Protein AF-A0AAD6LKP0-F1 (afdb_monomer_lite)

Foldseek 3Di:
DVVLVVVCVVVVHDSLVVVLVVLVVLLCCLQQPLQQVLPPHNVLGQDPDDVSVVVNVVCCCVQFVVVLDVLLVLLVQLVVVLVVLVVVVVVLQVVFFDCQDDDPDCPVSDDPPDPDDRGDLPVSQVVCCVVVVGDDNDPVVSVVVSSCSNSVSSNSNSVVSNCNSNSNHPRDDPD

Radius of gyration: 21.36 Å; chains: 1; bounding box: 42×42×66 Å

Organism: NCBI:txid444605

Sequence (175 aa):
MLHQFKLARSVQLRPYNAIAFSAPIAVFVFVFLIYPLGQSGWFFAPSFGVAAIFRFILFFLGFHNWTLNPFHMMRVAGVLGAALLCAIHGANVENTLFEDGDGANTFRAFNPTQAEETYSMVTANRFWSQIFRVAFSNKRWLHFFMLFVPVTGLWMSALGVVGLALNLRAYDFVS

Structure (mmCIF, N/CA/C/O backbone):
data_AF-A0AAD6LKP0-F1
#
_entry.id   AF-A0AAD6LKP0-F1
#
loop_
_atom_site.group_PDB
_atom_site.id
_atom_site.type_symbol
_atom_site.label_atom_id
_atom_site.label_alt_id
_atom_site.label_comp_id
_atom_site.label_asym_id
_atom_site.label_entity_id
_atom_site.label_seq_id
_atom_site.pdbx_PDB_ins_code
_atom_site.Cartn_x
_atom_site.Cartn_y
_atom_site.Cartn_z
_atom_site.occupancy
_atom_site.B_iso_or_equiv
_atom_site.auth_seq_id
_atom_site.auth_comp_id
_atom_site.auth_asym_id
_atom_site.auth_atom_id
_atom_site.pdbx_PDB_model_num
ATOM 1 N N . MET A 1 1 ? 4.374 -15.049 0.873 1.00 97.50 1 MET A N 1
ATOM 2 C CA . MET A 1 1 ? 3.008 -15.458 0.472 1.00 97.50 1 MET A CA 1
ATOM 3 C C . MET A 1 1 ? 2.598 -16.852 0.953 1.00 97.50 1 MET A C 1
ATOM 5 O O . MET A 1 1 ? 1.707 -16.919 1.787 1.00 97.50 1 MET A O 1
ATOM 9 N N . LEU A 1 2 ? 3.219 -17.964 0.518 1.00 98.44 2 LEU A N 1
ATOM 10 C CA . LEU A 1 2 ? 2.788 -19.322 0.936 1.00 98.44 2 LEU A CA 1
ATOM 11 C C . LEU A 1 2 ? 2.772 -19.522 2.459 1.00 98.44 2 LEU A C 1
ATOM 13 O O . LEU A 1 2 ? 1.807 -20.045 3.009 1.00 98.44 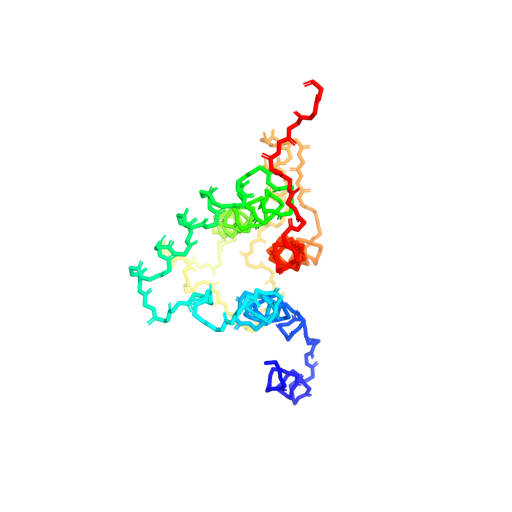2 LEU A O 1
ATOM 17 N N . HIS A 1 3 ? 3.805 -19.038 3.151 1.00 98.50 3 HIS A N 1
ATOM 18 C CA . HIS A 1 3 ? 3.854 -19.081 4.611 1.00 98.50 3 HIS A CA 1
ATOM 19 C C . HIS A 1 3 ? 2.692 -18.308 5.265 1.00 98.50 3 HIS A C 1
ATOM 21 O O . HIS A 1 3 ? 2.084 -18.808 6.203 1.00 98.50 3 HIS A O 1
ATOM 27 N N . GLN A 1 4 ? 2.308 -17.145 4.721 1.00 98.56 4 GLN A N 1
ATOM 28 C CA . GLN A 1 4 ? 1.162 -16.366 5.214 1.00 98.56 4 GLN A CA 1
ATOM 29 C C . GLN A 1 4 ? -0.160 -17.123 5.027 1.00 98.56 4 GLN A C 1
ATOM 31 O O . GLN A 1 4 ? -0.990 -17.110 5.929 1.00 98.56 4 GLN A O 1
ATOM 36 N N . PHE A 1 5 ? -0.351 -17.822 3.900 1.00 98.69 5 PHE A N 1
ATOM 37 C CA . PHE A 1 5 ? -1.514 -18.698 3.710 1.00 98.69 5 PHE A CA 1
ATOM 38 C C . PHE A 1 5 ? -1.522 -19.869 4.695 1.00 98.69 5 PHE A C 1
ATOM 40 O O . PHE A 1 5 ? -2.568 -20.178 5.261 1.00 98.69 5 PHE A O 1
ATOM 47 N N . LYS A 1 6 ? -0.365 -20.511 4.910 1.00 98.62 6 LYS A N 1
ATOM 48 C CA . LYS A 1 6 ? -0.224 -21.617 5.865 1.00 98.62 6 LYS A CA 1
ATOM 49 C C . LYS A 1 6 ? -0.591 -21.168 7.279 1.00 98.62 6 LYS A C 1
ATOM 51 O O . LYS A 1 6 ? -1.395 -21.837 7.917 1.00 98.62 6 LYS A O 1
ATOM 56 N N . LEU A 1 7 ? -0.046 -20.035 7.728 1.00 98.56 7 LEU A N 1
ATOM 57 C CA . LEU A 1 7 ? -0.345 -19.467 9.041 1.00 98.56 7 LEU A CA 1
ATOM 58 C C . LEU A 1 7 ? -1.816 -19.068 9.161 1.00 98.56 7 LEU A C 1
ATOM 60 O O . LEU A 1 7 ? -2.476 -19.487 10.102 1.00 98.56 7 LEU A O 1
ATOM 64 N N . ALA A 1 8 ? -2.363 -18.330 8.188 1.00 98.56 8 ALA A N 1
ATOM 65 C CA . ALA A 1 8 ? -3.775 -17.945 8.204 1.00 98.56 8 ALA A CA 1
ATOM 66 C C . ALA A 1 8 ? -4.692 -19.173 8.308 1.00 98.56 8 ALA A C 1
ATOM 68 O O . ALA A 1 8 ? -5.631 -19.173 9.095 1.00 98.56 8 ALA A O 1
ATOM 69 N N . ARG A 1 9 ? -4.369 -20.257 7.589 1.00 98.25 9 ARG A N 1
ATOM 70 C CA . ARG A 1 9 ? -5.092 -21.529 7.693 1.00 98.25 9 ARG A CA 1
ATOM 71 C C . ARG A 1 9 ? -4.930 -22.184 9.067 1.00 98.25 9 ARG A C 1
ATOM 73 O O . ARG A 1 9 ? -5.928 -22.651 9.603 1.00 98.25 9 ARG A O 1
ATOM 80 N N . SER A 1 10 ? -3.720 -22.229 9.634 1.00 98.56 10 SER A N 1
ATOM 81 C CA . SER A 1 10 ? -3.483 -22.885 10.931 1.00 98.56 10 SER A CA 1
ATOM 82 C C . SER A 1 10 ? -4.191 -22.190 12.091 1.00 98.56 10 SER A C 1
ATOM 84 O O . SER A 1 10 ? -4.543 -22.858 13.053 1.00 98.56 10 SER A O 1
ATOM 86 N N . VAL A 1 11 ? -4.419 -20.876 11.993 1.00 98.44 11 VAL A N 1
ATOM 87 C CA . VAL A 1 11 ? -5.157 -20.094 13.001 1.00 98.44 11 VAL A CA 1
ATOM 88 C C . VAL A 1 11 ? -6.572 -19.698 12.549 1.00 98.44 11 VAL A C 1
ATOM 90 O O . VAL A 1 11 ? -7.188 -18.830 13.154 1.00 98.44 11 VAL A O 1
ATOM 93 N N . GLN A 1 12 ? -7.088 -20.313 11.476 1.00 98.38 12 GLN A N 1
ATOM 94 C CA . GLN A 1 12 ? -8.451 -20.115 10.950 1.00 98.38 12 GLN A CA 1
ATOM 95 C C . GLN A 1 12 ? -8.827 -18.654 10.612 1.00 98.38 12 GLN A C 1
ATOM 97 O O . GLN A 1 12 ? -9.996 -18.269 10.638 1.00 98.38 12 GLN A O 1
ATOM 102 N N . LEU A 1 13 ? -7.849 -17.833 10.225 1.00 98.50 13 LEU A N 1
ATOM 103 C CA . LEU A 1 13 ? -8.064 -16.463 9.760 1.00 98.50 13 LEU A CA 1
ATOM 104 C C . LEU A 1 13 ? -8.247 -16.398 8.237 1.00 98.50 13 LEU A C 1
ATOM 106 O O . LEU A 1 13 ? -7.676 -17.171 7.465 1.00 98.50 13 LEU A O 1
ATOM 110 N N . ARG A 1 14 ? -9.009 -15.399 7.776 1.00 98.56 14 ARG A N 1
ATOM 111 C CA . ARG A 1 14 ? -9.141 -15.087 6.342 1.00 98.56 14 ARG A CA 1
ATOM 112 C C . ARG A 1 14 ? -7.790 -14.576 5.803 1.00 98.56 14 ARG A C 1
ATOM 114 O O . ARG A 1 14 ? -7.184 -13.707 6.429 1.00 98.56 14 ARG A O 1
ATOM 121 N N . PRO A 1 15 ? -7.314 -15.024 4.628 1.00 98.44 15 PRO A N 1
ATOM 122 C CA . PRO A 1 15 ? -5.923 -14.822 4.207 1.00 98.44 15 PRO A CA 1
ATOM 123 C C . PRO A 1 15 ? -5.637 -13.457 3.542 1.00 98.44 15 PRO A C 1
ATOM 125 O O . PRO A 1 15 ? -4.819 -13.370 2.626 1.00 98.44 15 PRO A O 1
ATOM 128 N N . TYR A 1 16 ? -6.269 -12.366 3.990 1.00 98.62 16 TYR A N 1
ATOM 129 C CA . TYR A 1 16 ? -6.119 -11.040 3.364 1.00 98.62 16 TYR A CA 1
ATOM 130 C C . TYR A 1 16 ? -4.689 -10.498 3.395 1.00 98.62 16 TYR A C 1
ATOM 132 O O . TYR A 1 16 ? -4.285 -9.828 2.451 1.00 98.62 16 TYR A O 1
ATOM 140 N N . ASN A 1 17 ? -3.892 -10.844 4.412 1.00 98.50 17 ASN A N 1
ATOM 141 C CA . ASN A 1 17 ? -2.473 -10.476 4.455 1.00 98.50 17 ASN A CA 1
ATOM 142 C C . ASN A 1 17 ? -1.684 -11.095 3.285 1.00 98.50 17 ASN A C 1
ATOM 144 O O . ASN A 1 17 ? -0.876 -10.429 2.645 1.00 98.50 17 ASN A O 1
ATOM 148 N N . ALA A 1 18 ? -1.953 -12.366 2.962 1.00 98.44 18 ALA A N 1
ATOM 149 C CA . ALA A 1 18 ? -1.319 -13.027 1.824 1.00 98.44 18 ALA A CA 1
ATOM 150 C C . ALA A 1 18 ? -1.761 -12.395 0.494 1.00 98.44 18 ALA A C 1
ATOM 152 O O . ALA A 1 18 ? -0.930 -12.196 -0.387 1.00 98.44 18 ALA A O 1
ATOM 153 N N . ILE A 1 19 ? -3.046 -12.036 0.370 1.00 98.56 19 ILE A N 1
ATOM 154 C CA . ILE A 1 19 ? -3.591 -11.352 -0.814 1.00 98.56 19 ILE A CA 1
ATOM 155 C C . ILE A 1 19 ? -2.953 -9.969 -0.986 1.00 98.56 19 ILE A C 1
ATOM 157 O O . ILE A 1 19 ? -2.494 -9.650 -2.079 1.00 98.56 19 ILE A O 1
ATOM 161 N N . ALA A 1 20 ? -2.853 -9.168 0.077 1.00 98.69 20 ALA A N 1
ATOM 162 C CA . ALA A 1 20 ? -2.195 -7.863 0.035 1.00 98.69 20 ALA A CA 1
ATOM 163 C C . ALA A 1 20 ? -0.721 -7.975 -0.386 1.00 98.69 20 ALA A C 1
ATOM 165 O O . ALA A 1 20 ? -0.225 -7.163 -1.166 1.00 98.69 20 ALA A O 1
ATOM 166 N N . PHE A 1 21 ? -0.039 -9.038 0.051 1.00 98.75 21 PHE A N 1
ATOM 167 C CA . PHE A 1 21 ? 1.351 -9.308 -0.313 1.00 98.75 21 PHE A CA 1
ATOM 168 C C . PHE A 1 21 ? 1.560 -9.637 -1.806 1.00 98.75 21 PHE A C 1
ATOM 170 O O . PHE A 1 21 ? 2.698 -9.662 -2.276 1.00 98.75 21 PHE A O 1
ATOM 177 N N . SER A 1 22 ? 0.488 -9.829 -2.583 1.00 98.69 22 SER A N 1
ATOM 178 C CA . SER A 1 22 ? 0.584 -9.947 -4.044 1.00 98.69 22 SER A CA 1
ATOM 179 C C . SER A 1 22 ? 1.146 -8.685 -4.707 1.00 98.69 22 SER A C 1
ATOM 181 O O . SER A 1 22 ? 1.888 -8.801 -5.675 1.00 98.69 22 SER A O 1
ATOM 183 N N . ALA A 1 23 ? 0.864 -7.494 -4.169 1.00 98.62 23 ALA A N 1
ATOM 184 C CA . ALA A 1 23 ? 1.338 -6.229 -4.727 1.00 98.62 23 ALA A CA 1
ATOM 185 C C . ALA A 1 23 ? 2.875 -6.081 -4.666 1.00 98.62 23 ALA A C 1
ATOM 187 O O . ALA A 1 23 ? 3.483 -5.822 -5.706 1.00 98.62 23 ALA A O 1
ATOM 188 N N . PRO A 1 24 ? 3.544 -6.299 -3.513 1.00 98.62 24 PRO A N 1
ATOM 189 C CA . PRO A 1 24 ? 5.005 -6.376 -3.455 1.00 98.62 24 PRO A CA 1
ATOM 190 C C . PRO A 1 24 ? 5.607 -7.422 -4.400 1.00 98.62 24 PRO A C 1
ATOM 192 O O . PRO A 1 24 ? 6.616 -7.146 -5.046 1.00 98.62 24 PRO A O 1
ATOM 195 N N . ILE A 1 25 ? 4.982 -8.603 -4.515 1.00 98.69 25 ILE A N 1
ATOM 196 C CA . ILE A 1 25 ? 5.437 -9.649 -5.444 1.00 98.69 25 ILE A CA 1
ATOM 197 C C . ILE A 1 25 ? 5.336 -9.162 -6.887 1.00 98.69 25 ILE A C 1
ATOM 199 O O . ILE A 1 25 ? 6.302 -9.308 -7.629 1.00 98.69 25 ILE A O 1
ATOM 203 N N . ALA A 1 26 ? 4.207 -8.564 -7.277 1.00 98.56 26 ALA A N 1
ATOM 204 C CA . ALA A 1 26 ? 4.021 -8.014 -8.611 1.00 98.56 26 ALA A CA 1
ATOM 205 C C . ALA A 1 26 ? 5.118 -6.988 -8.913 1.00 98.56 26 ALA A C 1
ATOM 207 O O . ALA A 1 26 ? 5.857 -7.154 -9.876 1.00 98.56 26 ALA A O 1
ATOM 208 N N . VAL A 1 27 ? 5.313 -5.985 -8.053 1.00 98.62 27 VAL A N 1
ATOM 209 C CA . VAL A 1 27 ? 6.367 -4.977 -8.251 1.00 98.62 27 VAL A CA 1
ATOM 210 C C . VAL A 1 27 ? 7.742 -5.625 -8.412 1.00 98.62 27 VAL A C 1
ATOM 212 O O . VAL A 1 27 ? 8.458 -5.284 -9.349 1.00 98.62 27 VAL A O 1
ATOM 215 N N . PHE A 1 28 ? 8.101 -6.583 -7.553 1.00 98.75 28 PHE A N 1
ATOM 216 C CA . PHE A 1 28 ? 9.384 -7.276 -7.654 1.00 98.75 28 PHE A CA 1
ATOM 217 C C . PHE A 1 28 ? 9.528 -8.024 -8.985 1.00 98.75 28 PHE A C 1
ATOM 219 O O . PHE A 1 28 ? 10.495 -7.810 -9.710 1.00 98.75 28 PHE A O 1
ATOM 226 N N . VAL A 1 29 ? 8.552 -8.862 -9.337 1.00 98.75 29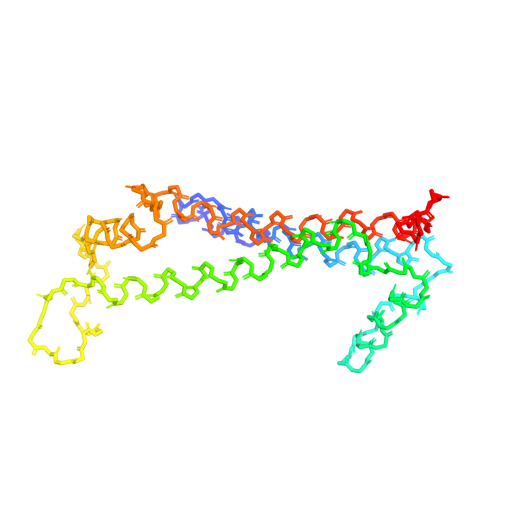 VAL A N 1
ATOM 227 C CA . VAL A 1 29 ? 8.574 -9.660 -10.569 1.00 98.75 29 VAL A CA 1
ATOM 228 C C . VAL A 1 29 ? 8.614 -8.758 -11.800 1.00 98.75 29 VAL A C 1
ATOM 230 O O . VAL A 1 29 ? 9.433 -8.969 -12.691 1.00 98.75 29 VAL A O 1
ATOM 233 N N . PHE A 1 30 ? 7.780 -7.724 -11.861 1.00 98.31 30 PHE A N 1
ATOM 234 C CA . PHE A 1 30 ? 7.698 -6.883 -13.049 1.00 98.31 30 PHE A CA 1
ATOM 235 C C . PHE A 1 30 ? 8.929 -5.991 -13.231 1.00 98.31 30 PHE A C 1
ATOM 237 O O . PHE A 1 30 ? 9.403 -5.845 -14.352 1.00 98.31 30 PHE A O 1
ATOM 244 N N . VAL A 1 31 ? 9.494 -5.451 -12.150 1.00 98.62 31 VAL A N 1
ATOM 245 C CA . VAL A 1 31 ? 10.663 -4.561 -12.224 1.00 98.62 31 VAL A CA 1
ATOM 246 C C . VAL A 1 31 ? 11.976 -5.333 -12.374 1.00 98.62 31 VAL A C 1
ATOM 248 O O . VAL A 1 31 ? 12.831 -4.931 -13.159 1.00 98.62 31 VAL A O 1
ATOM 251 N N . PHE A 1 32 ? 12.156 -6.431 -11.636 1.00 98.56 32 PHE A N 1
ATOM 252 C CA . PHE A 1 32 ? 13.430 -7.155 -11.604 1.00 98.56 32 PHE A CA 1
ATOM 253 C C . PHE A 1 32 ? 13.488 -8.345 -12.558 1.00 98.56 32 PHE A C 1
ATOM 255 O O . PHE A 1 32 ? 14.590 -8.818 -12.807 1.00 98.56 32 PHE A O 1
ATOM 262 N N . LEU A 1 33 ? 12.357 -8.825 -13.095 1.00 98.50 33 LEU A N 1
ATOM 263 C CA . LEU A 1 33 ? 12.323 -9.944 -14.046 1.00 98.50 33 LEU A CA 1
ATOM 264 C C . LEU A 1 33 ? 11.717 -9.540 -15.391 1.00 98.50 33 LEU A C 1
ATOM 266 O O . LEU A 1 33 ? 12.402 -9.606 -16.404 1.00 98.50 33 LEU A O 1
ATOM 270 N N . ILE A 1 34 ? 10.460 -9.093 -15.427 1.00 98.62 34 ILE A N 1
ATOM 271 C CA . ILE A 1 34 ? 9.770 -8.847 -16.706 1.00 98.62 34 ILE A CA 1
ATOM 272 C C . ILE A 1 34 ? 10.394 -7.684 -17.477 1.00 98.62 34 ILE A C 1
ATOM 274 O O . ILE A 1 34 ? 10.642 -7.817 -18.672 1.00 98.62 34 ILE A O 1
ATOM 278 N N . TYR A 1 35 ? 10.692 -6.570 -16.806 1.00 98.69 35 TYR A N 1
ATOM 279 C CA . TYR A 1 35 ? 11.337 -5.422 -17.436 1.00 98.69 35 TYR A CA 1
ATOM 280 C C . TYR A 1 35 ? 12.649 -5.789 -18.152 1.00 98.69 35 TYR A C 1
ATOM 282 O O . TYR A 1 35 ? 12.709 -5.604 -19.365 1.00 98.69 35 TYR A O 1
ATOM 290 N N . PRO A 1 36 ? 13.676 -6.360 -17.490 1.00 98.44 36 PRO A N 1
ATOM 291 C CA . PRO A 1 36 ? 14.916 -6.715 -18.178 1.00 98.44 36 PRO A CA 1
ATOM 292 C C . PRO A 1 36 ? 14.761 -7.837 -19.214 1.00 98.44 36 PRO A C 1
ATOM 294 O O . PRO A 1 36 ? 15.549 -7.864 -20.153 1.00 98.44 36 PRO A O 1
ATOM 297 N N . LEU A 1 37 ? 13.768 -8.730 -19.077 1.00 98.50 37 LEU A N 1
ATOM 298 C CA . LEU A 1 37 ? 13.457 -9.748 -20.092 1.00 98.50 37 LEU A CA 1
ATOM 299 C C . LEU A 1 37 ? 12.897 -9.147 -21.390 1.00 98.50 37 LEU A C 1
ATOM 301 O O . LEU A 1 37 ? 13.124 -9.712 -22.455 1.00 98.50 37 LEU A O 1
ATOM 305 N N . GLY A 1 38 ? 12.156 -8.038 -21.311 1.00 98.12 38 GLY A N 1
ATOM 306 C CA . GLY A 1 38 ? 11.691 -7.306 -22.497 1.00 98.12 38 GLY A CA 1
ATOM 307 C C . GLY A 1 38 ? 12.759 -6.394 -23.112 1.00 98.12 38 GLY A C 1
ATOM 308 O O . GLY A 1 38 ? 12.689 -6.063 -24.294 1.00 98.12 38 GLY A O 1
ATOM 309 N N . GLN A 1 39 ? 13.764 -6.010 -22.322 1.00 98.19 39 GLN A N 1
ATOM 310 C CA . GLN A 1 39 ? 14.928 -5.251 -22.779 1.00 98.19 39 GLN A CA 1
ATOM 311 C C . GLN A 1 39 ? 16.024 -6.185 -23.326 1.00 98.19 39 GLN A C 1
ATOM 313 O O . GLN A 1 39 ? 15.881 -7.403 -23.364 1.00 98.19 39 GLN A O 1
ATOM 318 N N . SER A 1 40 ? 17.165 -5.630 -23.743 1.00 95.94 40 SER A N 1
ATOM 319 C CA . SER A 1 40 ? 18.273 -6.412 -24.319 1.00 95.94 40 SER A CA 1
ATOM 320 C C . SER A 1 40 ? 19.094 -7.224 -23.303 1.00 95.94 40 SER A C 1
ATOM 322 O O . SER A 1 40 ? 20.059 -7.884 -23.686 1.00 95.94 40 SER A O 1
ATOM 324 N N . GLY A 1 41 ? 18.726 -7.210 -22.016 1.00 96.44 41 GLY A N 1
ATOM 325 C CA . GLY A 1 41 ? 19.294 -8.101 -21.006 1.00 96.44 41 GLY A CA 1
ATOM 326 C C . GLY A 1 41 ? 19.273 -7.551 -19.579 1.00 96.44 41 GLY A C 1
ATOM 327 O O . GLY A 1 41 ? 18.904 -6.405 -19.312 1.00 96.44 41 GLY A O 1
ATOM 328 N N . TRP A 1 42 ? 19.758 -8.375 -18.646 1.00 98.31 42 TRP A N 1
ATOM 329 C CA . TRP A 1 42 ? 19.803 -8.091 -17.203 1.00 98.31 42 TRP A CA 1
ATOM 330 C C . TRP A 1 42 ? 20.602 -6.845 -16.814 1.00 98.31 42 TRP A C 1
ATOM 332 O O . TRP A 1 42 ? 20.383 -6.302 -15.737 1.00 98.31 42 TRP A O 1
ATOM 342 N N . PHE A 1 43 ? 21.491 -6.358 -17.685 1.00 97.81 43 PHE A N 1
ATOM 343 C CA . PHE A 1 43 ? 22.230 -5.109 -17.472 1.00 97.81 43 PHE A CA 1
ATOM 344 C C . PHE A 1 43 ? 21.304 -3.902 -17.231 1.00 97.81 43 PHE A C 1
ATOM 346 O O . PHE A 1 43 ? 21.657 -2.990 -16.481 1.00 97.81 43 PHE A O 1
ATOM 353 N N . PHE A 1 44 ? 20.111 -3.911 -17.835 1.00 97.62 44 PHE A N 1
ATOM 354 C CA . PHE A 1 44 ? 19.115 -2.851 -17.674 1.00 97.62 44 PHE A CA 1
ATOM 355 C C . PHE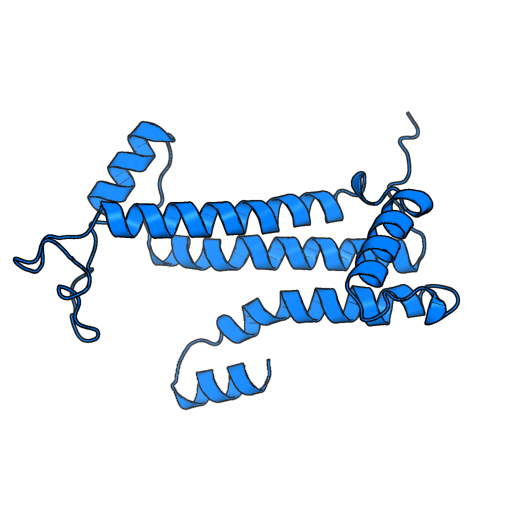 A 1 44 ? 18.233 -3.029 -16.434 1.00 97.62 44 PHE A C 1
ATOM 357 O O . PHE A 1 44 ? 17.507 -2.101 -16.083 1.00 97.62 44 PHE A O 1
ATOM 364 N N . ALA A 1 45 ? 18.294 -4.173 -15.744 1.00 98.25 45 ALA A N 1
ATOM 365 C CA . ALA A 1 45 ? 17.589 -4.359 -14.481 1.00 98.25 45 ALA A CA 1
ATOM 366 C C . ALA A 1 45 ? 18.117 -3.378 -13.413 1.00 98.25 45 ALA A C 1
ATOM 368 O O . ALA A 1 45 ? 19.300 -3.013 -13.430 1.00 98.25 45 ALA A O 1
ATOM 369 N N . PRO A 1 46 ? 17.288 -2.974 -12.435 1.00 98.50 46 PRO A N 1
ATOM 370 C CA . PRO A 1 46 ? 17.801 -2.245 -11.287 1.00 98.50 46 PRO A CA 1
ATOM 371 C C . PRO A 1 46 ? 18.809 -3.115 -10.529 1.00 98.50 46 PRO A C 1
ATOM 373 O O . PRO A 1 46 ? 18.517 -4.255 -10.168 1.00 98.50 46 PRO A O 1
ATOM 376 N N . SER A 1 47 ? 19.999 -2.579 -10.261 1.00 98.31 47 SER A N 1
ATOM 377 C CA . SER A 1 47 ? 20.983 -3.268 -9.421 1.00 98.31 47 SER A CA 1
ATOM 378 C C . SER A 1 47 ? 20.632 -3.099 -7.940 1.00 98.31 47 SER A C 1
ATOM 380 O O . SER A 1 47 ? 20.063 -2.084 -7.532 1.00 98.31 47 SER A O 1
ATOM 382 N N . PHE A 1 48 ? 21.001 -4.077 -7.114 1.00 98.31 48 PHE A N 1
ATOM 383 C CA . PHE A 1 48 ? 20.743 -4.044 -5.675 1.00 98.31 48 PHE A CA 1
ATOM 384 C C . PHE A 1 48 ? 21.705 -3.087 -4.956 1.00 98.31 48 PHE A C 1
ATOM 386 O O . PHE A 1 48 ? 22.790 -3.471 -4.532 1.00 98.31 48 PHE A O 1
ATOM 393 N N . GLY A 1 49 ? 21.306 -1.823 -4.822 1.00 98.00 49 GLY A N 1
ATOM 394 C CA . GLY A 1 49 ? 22.042 -0.814 -4.062 1.00 98.00 49 GLY A CA 1
ATOM 395 C C . GLY A 1 49 ? 21.344 0.542 -4.095 1.00 98.00 49 GLY A C 1
ATOM 396 O O . GLY A 1 49 ? 20.696 0.880 -5.080 1.00 98.00 49 GLY A O 1
ATOM 397 N N . VAL A 1 50 ? 21.487 1.341 -3.035 1.00 98.19 50 VAL A N 1
ATOM 398 C CA . VAL A 1 50 ? 20.764 2.621 -2.882 1.00 98.19 50 VAL A CA 1
ATOM 399 C C . VAL A 1 50 ? 21.006 3.555 -4.075 1.00 98.19 50 VAL A C 1
ATOM 401 O O . VAL A 1 50 ? 20.063 3.938 -4.767 1.00 98.19 50 VAL A O 1
ATOM 404 N N . ALA A 1 51 ? 22.273 3.852 -4.384 1.00 98.50 51 ALA A N 1
ATOM 405 C CA . ALA A 1 51 ? 22.633 4.697 -5.525 1.00 98.50 51 ALA A CA 1
ATOM 406 C C . ALA A 1 51 ? 22.238 4.075 -6.876 1.00 98.50 51 ALA A C 1
ATOM 408 O O . ALA A 1 51 ? 21.869 4.789 -7.808 1.00 98.50 51 ALA A O 1
ATOM 409 N N . ALA A 1 52 ? 22.266 2.744 -6.985 1.00 98.25 52 ALA A N 1
ATOM 410 C CA . ALA A 1 52 ? 21.876 2.047 -8.205 1.00 98.25 52 ALA A CA 1
ATOM 411 C C . ALA A 1 52 ? 20.367 2.151 -8.483 1.00 98.25 52 ALA A C 1
ATOM 413 O O . ALA A 1 52 ? 19.977 2.308 -9.639 1.00 98.25 52 ALA A O 1
ATOM 414 N N . ILE A 1 53 ? 19.526 2.141 -7.443 1.00 98.62 53 ILE A N 1
ATOM 415 C CA . ILE A 1 53 ? 18.088 2.404 -7.578 1.00 98.62 53 ILE A CA 1
ATOM 416 C C . ILE A 1 53 ? 17.834 3.859 -7.980 1.00 98.62 53 ILE A C 1
ATOM 418 O O . ILE A 1 53 ? 17.022 4.097 -8.870 1.00 98.62 53 ILE A O 1
ATOM 422 N N . PHE A 1 54 ? 18.557 4.835 -7.417 1.00 98.56 54 PHE A N 1
ATOM 423 C CA . PHE A 1 54 ? 18.447 6.226 -7.881 1.00 98.56 54 PHE A CA 1
ATOM 424 C C . PHE A 1 54 ? 18.837 6.370 -9.354 1.00 98.56 54 PHE A C 1
ATOM 426 O O . PHE A 1 54 ? 18.104 6.990 -10.122 1.00 98.56 54 PHE A O 1
ATOM 433 N N . ARG A 1 55 ? 19.929 5.721 -9.778 1.00 98.62 55 ARG A N 1
ATOM 434 C CA . ARG A 1 55 ? 20.319 5.655 -11.193 1.00 98.62 55 ARG A CA 1
ATOM 435 C C . ARG A 1 55 ? 19.196 5.081 -12.060 1.00 98.62 55 ARG A C 1
ATOM 437 O O . ARG A 1 55 ? 18.908 5.631 -13.116 1.00 98.62 55 ARG A O 1
ATOM 444 N N . PHE A 1 56 ? 18.549 4.006 -11.614 1.00 98.62 56 PHE A N 1
ATOM 445 C CA . PHE A 1 56 ? 17.433 3.385 -12.329 1.00 98.62 56 PHE A CA 1
ATOM 446 C C . PHE A 1 56 ? 16.210 4.307 -12.439 1.00 98.62 56 PHE A C 1
ATOM 448 O O . PHE A 1 56 ? 15.608 4.396 -13.505 1.00 98.62 56 PHE A O 1
ATOM 455 N N . ILE A 1 57 ? 15.871 5.048 -11.379 1.00 98.62 57 ILE A N 1
ATOM 456 C CA . ILE A 1 57 ? 14.776 6.034 -11.398 1.00 98.62 57 ILE A CA 1
ATOM 457 C C . ILE A 1 57 ? 15.057 7.136 -12.427 1.00 98.62 57 ILE A C 1
ATOM 459 O O . ILE A 1 57 ? 14.183 7.465 -13.228 1.00 98.62 57 ILE A O 1
ATOM 463 N N . LEU A 1 58 ? 16.280 7.677 -12.442 1.00 98.62 58 LEU A N 1
ATOM 464 C CA . LEU A 1 58 ? 16.685 8.701 -13.410 1.00 98.62 58 LEU A CA 1
ATOM 465 C C . LEU A 1 58 ? 16.714 8.157 -14.842 1.00 98.62 58 LEU A C 1
ATOM 467 O O . LEU A 1 58 ? 16.297 8.851 -15.766 1.00 98.62 58 LEU A O 1
ATOM 471 N N . PHE A 1 59 ? 17.138 6.905 -15.027 1.00 98.62 59 PHE A N 1
ATOM 472 C CA . PHE A 1 59 ? 17.049 6.217 -16.314 1.00 98.62 59 PHE A CA 1
ATOM 473 C C . PHE A 1 59 ? 15.589 6.106 -16.782 1.00 98.62 59 PHE A C 1
ATOM 475 O O . PHE A 1 59 ? 15.278 6.474 -17.910 1.00 98.62 59 PHE A O 1
ATOM 482 N N . PHE A 1 60 ? 14.670 5.669 -15.916 1.00 98.44 60 PHE A N 1
ATOM 483 C CA . PHE A 1 60 ? 13.243 5.560 -16.249 1.00 98.44 60 PHE A CA 1
ATOM 484 C C . PHE A 1 60 ? 12.629 6.911 -16.612 1.00 98.44 60 PHE A C 1
ATOM 486 O O . PHE A 1 60 ? 11.813 6.999 -17.529 1.00 98.44 60 PHE A O 1
ATOM 493 N N . LEU A 1 61 ? 13.033 7.975 -15.924 1.00 98.38 61 LEU A N 1
ATOM 494 C CA . LEU A 1 61 ? 12.622 9.322 -16.288 1.00 98.38 61 LEU A CA 1
ATOM 495 C C . LEU A 1 61 ? 13.160 9.705 -17.674 1.00 98.38 61 LEU A C 1
ATOM 497 O O . LEU A 1 61 ? 12.372 10.018 -18.559 1.00 98.38 61 LEU A O 1
ATOM 501 N N . GLY A 1 62 ? 14.476 9.628 -17.883 1.00 98.19 62 GLY A N 1
ATOM 502 C CA . GLY A 1 62 ? 15.118 10.105 -19.111 1.00 98.19 62 GLY A CA 1
ATOM 503 C C . GLY A 1 62 ? 14.781 9.295 -20.366 1.00 98.19 62 GLY A C 1
ATOM 504 O O . GLY A 1 62 ? 14.665 9.867 -21.442 1.00 98.19 62 GLY A O 1
ATOM 505 N N . PHE A 1 63 ? 14.598 7.978 -20.244 1.00 98.31 63 PHE A N 1
ATOM 506 C CA . PHE A 1 63 ? 14.385 7.091 -21.395 1.00 98.31 63 PHE A CA 1
ATOM 507 C C . PHE A 1 63 ? 12.925 6.679 -21.599 1.00 98.31 63 PHE A C 1
ATOM 509 O O . PHE A 1 63 ? 12.555 6.281 -22.704 1.00 98.31 63 PHE A O 1
ATOM 516 N N . HIS A 1 64 ? 12.078 6.772 -20.570 1.00 98.56 64 HIS A N 1
ATOM 517 C CA . HIS A 1 64 ? 10.671 6.374 -20.670 1.00 98.56 64 HIS A CA 1
ATOM 518 C C . HIS A 1 64 ? 9.675 7.494 -20.374 1.00 98.56 64 HIS A C 1
ATOM 520 O O . HIS A 1 64 ? 8.479 7.256 -20.534 1.00 98.56 64 HIS A O 1
ATOM 526 N N . ASN A 1 65 ? 10.136 8.678 -19.951 1.00 98.12 65 ASN A N 1
ATOM 527 C CA . ASN A 1 65 ? 9.286 9.750 -19.428 1.00 98.12 65 ASN A CA 1
ATOM 528 C C . ASN A 1 65 ? 8.287 9.217 -18.385 1.00 98.12 65 ASN A C 1
ATOM 530 O O . ASN A 1 65 ? 7.092 9.501 -18.409 1.00 98.12 65 ASN A O 1
ATOM 534 N N . TRP A 1 66 ? 8.771 8.350 -17.489 1.00 98.44 66 TRP A N 1
ATOM 535 C CA . TRP A 1 66 ? 7.911 7.503 -16.657 1.00 98.44 66 TRP A CA 1
ATOM 536 C C . TRP A 1 66 ? 6.946 8.284 -15.751 1.00 98.44 66 TRP A C 1
ATOM 538 O O . TRP A 1 66 ? 5.871 7.789 -15.416 1.00 98.44 66 TRP A O 1
ATOM 548 N N . THR A 1 67 ? 7.276 9.527 -15.400 1.00 98.44 67 THR A N 1
ATOM 549 C CA . THR A 1 67 ? 6.381 10.425 -14.659 1.00 98.44 67 THR A CA 1
ATOM 550 C C . THR A 1 67 ? 5.108 10.781 -15.420 1.00 98.44 67 THR A C 1
ATOM 552 O O . THR A 1 67 ? 4.099 11.038 -14.771 1.00 98.44 67 THR A O 1
ATOM 555 N N . LEU A 1 68 ? 5.131 10.757 -16.757 1.00 98.50 68 LEU A N 1
ATOM 556 C CA . LEU A 1 68 ? 3.966 11.015 -17.606 1.00 98.50 68 LEU A CA 1
ATOM 557 C C . LEU A 1 68 ? 3.041 9.793 -17.731 1.00 98.50 68 LEU A C 1
ATOM 559 O O . LEU A 1 68 ? 1.894 9.911 -18.155 1.00 98.50 68 LEU A O 1
ATOM 563 N N . ASN A 1 69 ? 3.500 8.609 -17.324 1.00 98.56 69 ASN A N 1
ATOM 564 C CA . ASN A 1 69 ? 2.706 7.401 -17.457 1.00 98.56 69 ASN A CA 1
ATOM 565 C C . ASN A 1 69 ? 1.559 7.351 -16.421 1.00 98.56 69 ASN A C 1
ATOM 567 O O . ASN A 1 69 ? 1.820 7.398 -15.214 1.00 98.56 69 ASN A O 1
ATOM 571 N N . PRO A 1 70 ? 0.292 7.165 -16.841 1.00 98.50 70 PRO A N 1
ATOM 572 C CA . PRO A 1 70 ? -0.848 7.151 -15.922 1.00 98.50 70 PRO A CA 1
ATOM 573 C C . PRO A 1 70 ? -0.804 5.984 -14.926 1.00 98.50 70 PRO A C 1
ATOM 575 O O . PRO A 1 70 ? -1.261 6.120 -13.792 1.00 98.50 70 PRO A O 1
ATOM 578 N N . PHE A 1 71 ? -0.199 4.850 -15.290 1.00 98.69 71 PHE A N 1
ATOM 579 C CA . PHE A 1 71 ? 0.013 3.738 -14.363 1.00 98.69 71 PHE A CA 1
ATOM 580 C C . PHE A 1 71 ? 0.981 4.108 -13.236 1.00 98.69 71 PHE A C 1
ATOM 582 O O . PHE A 1 71 ? 0.764 3.728 -12.081 1.00 98.69 71 PHE A O 1
ATOM 589 N N . HIS A 1 72 ? 2.011 4.903 -13.543 1.00 98.62 72 HIS A N 1
ATOM 590 C CA . HIS A 1 72 ? 2.883 5.466 -12.520 1.00 98.62 72 HIS A CA 1
ATOM 591 C C . HIS A 1 72 ? 2.131 6.457 -11.628 1.00 98.62 72 HIS A C 1
ATOM 593 O O . HIS A 1 72 ? 2.241 6.382 -10.407 1.00 98.62 72 HIS A O 1
ATOM 599 N N . MET A 1 73 ? 1.324 7.347 -12.209 1.00 98.75 73 MET A N 1
ATOM 600 C CA . MET A 1 73 ? 0.524 8.309 -11.441 1.00 98.75 73 MET A CA 1
ATOM 601 C C . MET A 1 73 ? -0.448 7.607 -10.481 1.00 98.75 73 MET A C 1
ATOM 603 O O . MET A 1 73 ? -0.530 7.979 -9.311 1.00 98.75 73 MET A O 1
ATOM 607 N N . MET A 1 74 ? -1.115 6.533 -10.921 1.00 98.69 74 MET A N 1
ATOM 608 C CA . MET A 1 74 ? -1.980 5.715 -10.060 1.00 98.69 74 MET A CA 1
ATOM 609 C C . MET A 1 74 ? -1.215 5.065 -8.900 1.00 98.69 74 MET A C 1
ATOM 611 O O . MET A 1 74 ? -1.731 4.994 -7.784 1.00 98.69 74 MET A O 1
ATOM 615 N N . ARG A 1 75 ? 0.035 4.638 -9.117 1.00 97.81 75 ARG A N 1
ATOM 616 C CA . ARG A 1 75 ? 0.908 4.179 -8.027 1.00 97.81 75 ARG A CA 1
ATOM 617 C C . ARG A 1 75 ? 1.211 5.292 -7.042 1.00 97.81 75 ARG A C 1
ATOM 619 O O . ARG A 1 75 ? 1.124 5.054 -5.841 1.00 97.81 75 ARG A O 1
ATOM 626 N N . VAL A 1 76 ? 1.580 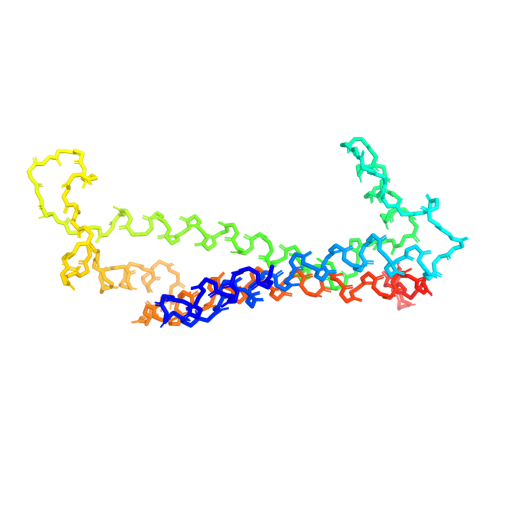6.477 -7.526 1.00 98.50 76 VAL A N 1
ATOM 627 C CA . VAL A 1 76 ? 1.847 7.629 -6.655 1.00 98.50 76 VAL A CA 1
ATOM 628 C C . VAL A 1 76 ? 0.613 7.927 -5.802 1.00 98.50 76 VAL A C 1
ATOM 630 O O . VAL A 1 76 ? 0.734 8.003 -4.582 1.00 98.50 76 VAL A O 1
ATOM 633 N N . ALA A 1 77 ? -0.577 7.972 -6.408 1.00 98.62 77 ALA A N 1
ATOM 634 C CA . ALA A 1 77 ? -1.838 8.139 -5.689 1.00 98.62 77 ALA A CA 1
ATOM 635 C C . ALA A 1 77 ? -2.086 7.023 -4.659 1.00 98.62 77 ALA A C 1
ATOM 637 O O . ALA A 1 77 ? -2.467 7.312 -3.530 1.00 98.62 77 ALA A O 1
ATOM 638 N N . GLY A 1 78 ? -1.826 5.757 -4.998 1.00 98.50 78 GLY A N 1
ATOM 639 C CA . GLY A 1 78 ? -2.004 4.639 -4.068 1.00 98.50 78 GLY A CA 1
ATOM 640 C C . GLY A 1 78 ? -1.009 4.630 -2.903 1.00 98.50 78 GLY A C 1
ATOM 641 O O . GLY A 1 78 ? -1.401 4.359 -1.773 1.00 98.50 78 GLY A O 1
ATOM 642 N N . VAL A 1 79 ? 0.266 4.957 -3.138 1.00 98.56 79 VAL A N 1
ATOM 643 C CA . VAL A 1 79 ? 1.298 4.997 -2.084 1.00 98.56 79 VAL A CA 1
ATOM 644 C C . VAL A 1 79 ? 1.102 6.206 -1.171 1.00 98.56 79 VAL A C 1
ATOM 646 O O . VAL A 1 79 ? 1.081 6.047 0.049 1.00 98.56 79 VAL A O 1
ATOM 649 N N . LEU A 1 80 ? 0.913 7.402 -1.738 1.00 98.69 80 LEU A N 1
ATOM 650 C CA . LEU A 1 80 ? 0.640 8.605 -0.948 1.00 98.69 80 LEU A CA 1
ATOM 651 C C . LEU A 1 80 ? -0.721 8.514 -0.251 1.00 98.69 80 LEU A C 1
ATOM 653 O O . LEU A 1 80 ? -0.836 8.868 0.918 1.00 98.69 80 LEU A O 1
ATOM 657 N N . GLY A 1 81 ? -1.733 7.966 -0.926 1.00 98.62 81 GLY A N 1
ATOM 658 C CA . GLY A 1 81 ? -3.044 7.691 -0.346 1.00 98.62 81 GLY A CA 1
ATOM 659 C C . GLY A 1 81 ? -2.976 6.694 0.808 1.00 98.62 81 GLY A C 1
ATOM 660 O O . GLY A 1 81 ? -3.633 6.897 1.821 1.00 98.62 81 GLY A O 1
ATOM 661 N N . ALA A 1 82 ? -2.142 5.656 0.721 1.00 98.44 82 ALA A N 1
ATOM 662 C CA . ALA A 1 82 ? -1.927 4.728 1.828 1.00 98.44 82 ALA A CA 1
ATOM 663 C C . ALA A 1 82 ? -1.219 5.384 3.019 1.00 98.44 82 ALA A C 1
ATOM 665 O O . ALA A 1 82 ? -1.614 5.147 4.159 1.00 98.44 82 ALA A O 1
ATOM 666 N N . ALA A 1 83 ? -0.214 6.231 2.773 1.00 98.62 83 ALA A N 1
ATOM 667 C CA . ALA A 1 83 ? 0.437 7.005 3.830 1.00 98.62 83 ALA A CA 1
ATOM 668 C C . ALA A 1 83 ? -0.559 7.952 4.523 1.00 98.62 83 ALA A C 1
ATOM 670 O O . ALA A 1 83 ? -0.618 7.987 5.752 1.00 98.62 83 ALA A O 1
ATOM 671 N N . LEU A 1 84 ? -1.401 8.639 3.742 1.00 98.56 84 LEU A N 1
ATOM 672 C CA . LEU A 1 84 ? -2.490 9.474 4.250 1.00 98.56 84 LEU A CA 1
ATOM 673 C C . LEU A 1 84 ? -3.480 8.657 5.088 1.00 98.56 84 LEU A C 1
ATOM 675 O O . LEU A 1 84 ? -3.773 9.041 6.215 1.00 98.56 84 LEU A O 1
ATOM 679 N N . LEU A 1 85 ? -3.969 7.527 4.565 1.00 98.44 85 LEU A N 1
ATOM 680 C CA . LEU A 1 85 ? -4.916 6.647 5.257 1.00 98.44 85 LEU A CA 1
ATOM 681 C C . LEU A 1 85 ? -4.334 6.065 6.550 1.00 98.44 85 LEU A C 1
ATOM 683 O O . LEU A 1 85 ? -5.048 5.958 7.542 1.00 98.44 85 LEU A O 1
ATOM 687 N N . CYS A 1 86 ? -3.049 5.712 6.557 1.00 98.56 86 CYS A N 1
ATOM 688 C CA . CYS A 1 86 ? -2.350 5.242 7.749 1.00 98.56 86 CYS A CA 1
ATOM 689 C C . CYS A 1 86 ? -2.320 6.332 8.830 1.00 98.56 86 CYS A C 1
ATOM 691 O O . CYS A 1 86 ? -2.765 6.101 9.954 1.00 98.56 86 CYS A O 1
ATOM 693 N N . ALA A 1 87 ? -1.874 7.538 8.465 1.00 98.69 87 ALA A N 1
ATOM 694 C CA . ALA A 1 87 ? -1.770 8.660 9.390 1.00 98.69 87 ALA A CA 1
ATOM 695 C C . ALA A 1 87 ? -3.141 9.099 9.926 1.00 98.69 87 ALA A C 1
ATOM 697 O O . ALA A 1 87 ? -3.323 9.217 11.135 1.00 98.69 87 ALA A O 1
ATOM 698 N N . ILE A 1 88 ? -4.119 9.300 9.038 1.00 98.38 88 ILE A N 1
ATOM 699 C CA . ILE A 1 88 ? -5.450 9.790 9.414 1.00 98.38 88 ILE A CA 1
ATOM 700 C C . ILE A 1 88 ? -6.216 8.762 10.248 1.00 98.38 88 ILE A C 1
ATOM 702 O O . ILE A 1 88 ? -6.904 9.143 11.190 1.00 98.38 88 ILE A O 1
ATOM 706 N N . HIS A 1 89 ? -6.087 7.464 9.944 1.00 98.69 89 HIS A N 1
ATOM 707 C CA . HIS A 1 89 ? -6.756 6.427 10.719 1.00 98.69 89 HIS A CA 1
ATOM 708 C C . HIS A 1 89 ? -6.149 6.308 12.115 1.00 98.69 89 HIS A C 1
ATOM 710 O O . HIS A 1 89 ? -6.901 6.347 13.087 1.00 98.69 89 HIS A O 1
ATOM 716 N N . GLY A 1 90 ? -4.816 6.232 12.215 1.00 98.50 90 GLY A N 1
ATOM 717 C CA . GLY A 1 90 ? -4.122 6.173 13.501 1.00 98.50 90 GLY A CA 1
ATOM 718 C C . GLY A 1 90 ? -4.450 7.384 14.372 1.00 98.50 90 GLY A C 1
ATOM 719 O O . GLY A 1 90 ? -4.939 7.225 15.484 1.00 98.50 90 GLY A O 1
ATOM 720 N N . ALA A 1 91 ? -4.302 8.596 13.829 1.00 98.62 91 ALA A N 1
ATOM 721 C CA . ALA A 1 91 ? -4.628 9.822 14.554 1.00 98.62 91 ALA A CA 1
ATOM 722 C C . ALA A 1 91 ? -6.103 9.878 14.978 1.00 98.62 91 ALA A C 1
ATOM 724 O O . ALA A 1 91 ? -6.405 10.278 16.098 1.00 98.62 91 ALA A O 1
ATOM 725 N N . ASN A 1 92 ? -7.033 9.464 14.114 1.00 98.31 92 ASN A N 1
ATOM 726 C CA . ASN A 1 92 ? -8.448 9.457 14.460 1.00 98.31 92 ASN A CA 1
ATOM 727 C C . ASN A 1 92 ? -8.765 8.486 15.605 1.00 98.31 92 ASN A C 1
ATOM 729 O O . ASN A 1 92 ? -9.541 8.844 16.484 1.00 98.31 92 ASN A O 1
ATOM 733 N N . VAL A 1 93 ? -8.201 7.273 15.590 1.00 98.69 93 VAL A N 1
ATOM 734 C CA . VAL A 1 93 ? -8.405 6.295 16.673 1.00 98.69 93 VAL A CA 1
ATOM 735 C C . VAL A 1 93 ? -7.906 6.871 17.996 1.00 98.69 93 VAL A C 1
ATOM 737 O O . VAL A 1 93 ? -8.692 6.962 18.933 1.00 98.69 93 VAL A O 1
ATOM 740 N N . GLU A 1 94 ? -6.666 7.364 18.036 1.00 98.62 94 GLU A N 1
ATOM 741 C CA . GLU A 1 94 ? -6.058 7.927 19.252 1.00 98.62 94 GLU A CA 1
ATOM 742 C C . GLU A 1 94 ? -6.818 9.146 19.804 1.00 98.62 94 GLU A C 1
ATOM 744 O O . GLU A 1 94 ? -6.879 9.350 21.011 1.00 98.62 94 GLU A O 1
ATOM 749 N N . ASN A 1 95 ? -7.451 9.949 18.941 1.00 98.56 95 ASN A N 1
ATOM 750 C CA . ASN A 1 95 ? -8.205 11.141 19.356 1.00 98.56 95 ASN A CA 1
ATOM 751 C C . ASN A 1 95 ? -9.706 10.889 19.574 1.00 98.56 95 ASN A C 1
ATOM 753 O O . ASN A 1 95 ? -10.465 11.829 19.808 1.00 98.56 95 ASN A O 1
ATOM 757 N N . THR A 1 96 ? -10.157 9.638 19.472 1.00 98.56 96 THR A N 1
ATOM 758 C CA . THR A 1 96 ? -11.550 9.256 19.758 1.00 98.56 96 THR A CA 1
ATOM 759 C C . THR A 1 96 ? -11.650 8.084 20.729 1.00 98.56 96 THR A C 1
ATOM 761 O O . THR A 1 96 ? -12.703 7.446 20.795 1.00 98.56 96 THR A O 1
ATOM 764 N N . LEU A 1 97 ? -10.572 7.812 21.474 1.00 98.69 97 LEU A N 1
ATOM 765 C CA . LEU A 1 97 ? -10.540 6.815 22.541 1.00 98.69 97 LEU A CA 1
ATOM 766 C C . LEU A 1 97 ? -11.619 7.097 23.592 1.00 98.69 97 LEU A C 1
ATOM 768 O O . LEU A 1 97 ? -11.930 8.254 23.888 1.00 98.69 97 LEU A O 1
ATOM 772 N N . PHE A 1 98 ? -12.176 6.030 24.154 1.00 98.56 98 PHE A N 1
ATOM 773 C CA . PHE A 1 98 ? -12.915 6.130 25.405 1.00 98.56 98 PHE A CA 1
ATOM 774 C C . PHE A 1 98 ? -11.944 6.290 26.581 1.00 98.56 98 PHE A C 1
ATOM 776 O O . PHE A 1 98 ? -10.777 5.898 26.513 1.00 98.56 98 PHE A O 1
ATOM 783 N N . GLU A 1 99 ? -12.427 6.898 27.660 1.00 97.69 99 GLU A N 1
ATOM 784 C CA . GLU A 1 99 ? -11.684 6.989 28.915 1.00 97.69 99 GLU A CA 1
ATOM 785 C C . GLU A 1 99 ? -11.895 5.697 29.718 1.00 97.69 99 GLU A C 1
ATOM 787 O O . GLU A 1 99 ? -12.804 5.600 30.537 1.00 97.69 99 GLU A O 1
ATOM 792 N N . ASP A 1 100 ? -11.063 4.691 29.440 1.00 96.88 100 ASP A N 1
ATOM 793 C CA . ASP A 1 100 ? -11.164 3.342 30.025 1.00 96.88 100 ASP A CA 1
ATOM 794 C C . ASP A 1 100 ? -10.207 3.128 31.229 1.00 96.88 100 ASP A C 1
ATOM 796 O O . ASP A 1 100 ? -9.987 2.003 31.685 1.00 96.88 100 ASP A O 1
ATOM 800 N N . GLY A 1 101 ? -9.602 4.199 31.758 1.00 96.50 101 GLY A N 1
ATOM 801 C CA . GLY A 1 101 ? -8.753 4.162 32.954 1.00 96.50 101 GLY A CA 1
ATOM 802 C C . GLY A 1 101 ? -8.240 5.539 33.390 1.00 96.50 101 GLY A C 1
ATOM 803 O O . GLY A 1 101 ? -8.228 6.478 32.604 1.00 96.50 101 GLY A O 1
ATOM 804 N N . ASP A 1 102 ? -7.746 5.644 34.628 1.00 96.69 102 ASP A N 1
ATOM 805 C CA . ASP A 1 102 ? -7.415 6.931 35.283 1.00 96.69 102 ASP A CA 1
ATOM 806 C C . ASP A 1 102 ? -6.048 7.533 34.883 1.00 96.69 102 ASP A C 1
ATOM 808 O O . ASP A 1 102 ? -5.601 8.554 35.413 1.00 96.69 102 ASP A O 1
ATOM 812 N N . GLY A 1 103 ? -5.305 6.856 34.006 1.00 96.00 103 GLY A N 1
ATOM 813 C CA . GLY A 1 103 ? -3.952 7.252 33.634 1.00 96.00 103 GLY A CA 1
ATOM 814 C C . GLY A 1 103 ? -3.935 8.316 32.540 1.00 96.00 103 GLY A C 1
ATOM 815 O O . GLY A 1 103 ? -4.501 8.114 31.474 1.00 96.00 103 GLY A O 1
ATOM 816 N N . ALA A 1 104 ? -3.152 9.385 32.724 1.00 95.88 104 ALA A N 1
ATOM 817 C CA . ALA A 1 104 ? -2.890 10.361 31.655 1.00 95.88 104 ALA A CA 1
ATOM 818 C C . ALA A 1 104 ? -2.222 9.734 30.410 1.00 95.88 104 ALA A C 1
ATOM 820 O O . ALA A 1 104 ? -2.309 10.270 29.309 1.00 95.88 104 ALA A O 1
ATOM 821 N N . ASN A 1 105 ? -1.540 8.596 30.587 1.00 97.06 105 ASN A N 1
ATOM 822 C CA . ASN A 1 105 ? -1.111 7.736 29.493 1.00 97.06 105 ASN A CA 1
ATOM 823 C C . ASN A 1 105 ? -2.159 6.634 29.276 1.00 97.06 105 ASN A C 1
ATOM 825 O O . ASN A 1 105 ? -2.283 5.716 30.092 1.00 97.06 105 ASN A O 1
ATOM 829 N N . THR A 1 106 ? -2.854 6.717 28.146 1.00 97.75 106 THR A N 1
ATOM 830 C CA . THR A 1 106 ? -4.016 5.888 27.811 1.00 97.75 106 THR A CA 1
ATOM 831 C C . THR A 1 106 ? -3.667 4.479 27.323 1.00 97.75 106 THR A C 1
ATOM 833 O O . THR A 1 106 ? -4.542 3.621 27.304 1.00 97.75 106 THR A O 1
ATOM 836 N N . PHE A 1 107 ? -2.401 4.159 27.009 1.00 97.81 107 PHE A N 1
ATOM 837 C CA . PHE A 1 107 ? -2.034 2.833 26.475 1.00 97.81 107 PHE A CA 1
ATOM 838 C C . PHE A 1 107 ? -2.344 1.671 27.431 1.00 97.81 107 PHE A C 1
ATOM 840 O O . PHE A 1 107 ? -2.544 0.542 26.988 1.00 97.81 107 PHE A O 1
ATOM 847 N N . ARG A 1 108 ? -2.364 1.921 28.748 1.00 97.50 108 ARG A N 1
ATOM 848 C CA . ARG A 1 108 ? -2.680 0.894 29.759 1.00 97.50 108 ARG A CA 1
ATOM 849 C C . ARG A 1 108 ? -4.176 0.627 29.910 1.00 97.50 108 ARG A C 1
ATOM 851 O O . ARG A 1 108 ? -4.530 -0.366 30.534 1.00 97.50 108 ARG A O 1
ATOM 858 N N . ALA A 1 109 ? -5.023 1.488 29.352 1.00 97.81 109 ALA A N 1
ATOM 859 C CA . ALA A 1 109 ? -6.475 1.379 29.426 1.00 97.81 109 ALA A CA 1
ATOM 860 C C . ALA A 1 109 ? -7.063 0.427 28.363 1.00 97.81 109 ALA A C 1
ATOM 862 O O . ALA A 1 109 ? -8.272 0.348 28.205 1.00 97.81 109 ALA A O 1
ATOM 863 N N . PHE A 1 110 ? -6.220 -0.312 27.632 1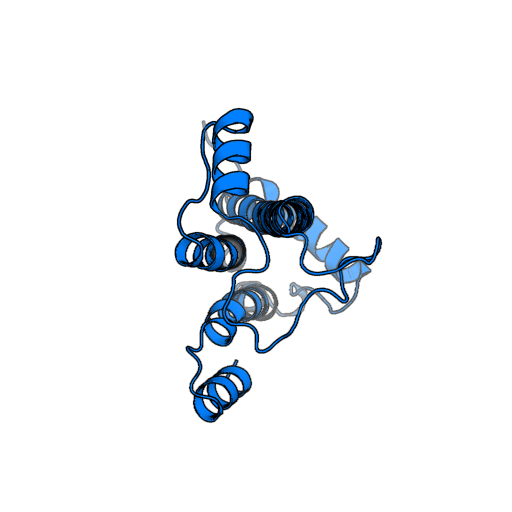.00 98.50 110 PHE A N 1
ATOM 864 C CA . PHE A 1 110 ? -6.648 -1.299 26.644 1.00 98.50 110 PHE A CA 1
ATOM 865 C C . PHE A 1 110 ? -6.337 -2.725 27.104 1.00 98.50 110 PHE A C 1
ATOM 867 O O . PHE A 1 110 ? -5.208 -3.038 27.492 1.00 98.50 110 PHE A O 1
ATOM 874 N N . ASN A 1 111 ? -7.315 -3.620 26.974 1.00 98.19 111 ASN A N 1
ATOM 875 C CA . ASN A 1 111 ? -7.140 -5.050 27.185 1.00 98.19 111 ASN A CA 1
ATOM 876 C C . ASN A 1 111 ? -7.354 -5.827 25.867 1.00 98.19 111 ASN A C 1
ATOM 878 O O . ASN A 1 111 ? -8.438 -5.754 25.290 1.00 98.19 111 ASN A O 1
ATOM 882 N N . PRO A 1 112 ? -6.386 -6.647 25.404 1.00 98.38 112 PRO A N 1
ATOM 883 C CA . PRO A 1 112 ? -6.528 -7.443 24.181 1.00 98.38 112 PRO A CA 1
ATOM 884 C C . PRO A 1 112 ? -7.739 -8.387 24.126 1.00 98.38 112 PRO A C 1
ATOM 886 O O . PRO A 1 112 ? -8.106 -8.812 23.032 1.00 98.38 112 PRO A O 1
ATOM 889 N N . THR A 1 113 ? -8.335 -8.750 25.268 1.00 98.25 113 THR A N 1
ATOM 890 C CA . THR A 1 113 ? -9.507 -9.642 25.328 1.00 98.25 113 THR A CA 1
ATOM 891 C C . THR A 1 113 ? -10.828 -8.922 25.615 1.00 98.25 113 THR A C 1
ATOM 893 O O . THR A 1 113 ? -11.827 -9.604 25.843 1.00 98.25 113 THR A O 1
ATOM 896 N N . GLN A 1 114 ? -10.863 -7.583 25.638 1.00 98.44 114 GLN A N 1
ATOM 897 C CA . GLN A 1 114 ? -12.110 -6.830 25.833 1.00 98.44 114 GLN A CA 1
ATOM 898 C C . GLN A 1 114 ? -13.056 -6.971 24.629 1.00 98.44 114 GLN A C 1
ATOM 900 O O . GLN A 1 114 ? -12.607 -7.130 23.490 1.00 98.44 114 GLN A O 1
ATOM 905 N N . ALA A 1 115 ? -14.367 -6.928 24.876 1.00 98.44 115 ALA A N 1
ATOM 906 C CA . ALA A 1 115 ? -15.378 -7.053 23.823 1.00 98.44 115 ALA A CA 1
ATOM 907 C C . ALA A 1 115 ? -15.716 -5.695 23.186 1.00 98.44 115 ALA A C 1
ATOM 909 O O . ALA A 1 115 ? -16.123 -5.625 22.024 1.00 98.44 115 ALA A O 1
ATOM 910 N N . GLU A 1 116 ? -15.550 -4.627 23.958 1.00 98.31 116 GLU A N 1
ATOM 911 C CA . GLU A 1 116 ? -15.888 -3.255 23.626 1.00 98.31 116 GLU A CA 1
ATOM 912 C C . GLU A 1 116 ? -14.871 -2.639 22.657 1.00 98.31 116 GLU A C 1
ATOM 914 O O . GLU A 1 116 ? -13.661 -2.883 22.713 1.00 98.31 116 GLU A O 1
ATOM 919 N N . GLU A 1 117 ? -15.359 -1.786 21.756 1.00 97.69 117 GLU A N 1
ATOM 920 C CA . GLU A 1 117 ? -14.472 -0.970 20.936 1.00 97.69 117 GLU A CA 1
ATOM 921 C C . GLU A 1 117 ? -13.787 0.104 21.788 1.00 97.69 117 GLU A C 1
ATOM 923 O O . GLU A 1 117 ? -14.450 0.832 22.510 1.00 97.69 117 GLU A O 1
ATOM 928 N N . THR A 1 118 ? -12.466 0.245 21.661 1.00 98.56 118 THR A N 1
ATOM 929 C CA . THR A 1 118 ? -11.672 1.203 22.461 1.00 98.56 118 THR A CA 1
ATOM 930 C C . THR A 1 118 ? -11.831 2.669 22.027 1.00 98.56 118 THR A C 1
ATOM 932 O O . THR A 1 118 ? -11.354 3.574 22.699 1.00 98.56 118 THR A O 1
ATOM 935 N N . TYR A 1 119 ? -12.494 2.927 20.894 1.00 98.69 119 TYR A N 1
ATOM 936 C CA . TYR A 1 119 ? -12.722 4.273 20.363 1.00 98.69 119 TYR A CA 1
ATOM 937 C C . TYR A 1 119 ? -14.127 4.418 19.772 1.00 98.69 119 TYR A C 1
ATOM 939 O O . TYR A 1 119 ? -14.660 3.478 19.169 1.00 98.69 119 TYR A O 1
ATOM 947 N N . SER A 1 120 ? -14.683 5.628 19.859 1.00 98.62 120 SER A N 1
ATOM 948 C CA . SER A 1 120 ? -16.026 5.963 19.382 1.00 98.62 120 SER A CA 1
ATOM 949 C C . SER A 1 120 ? -16.072 6.177 17.867 1.00 98.62 120 SER A C 1
ATOM 951 O O . SER A 1 120 ? -15.691 7.231 17.340 1.00 98.62 120 SER A O 1
ATOM 953 N N . MET A 1 121 ? -16.642 5.208 17.142 1.00 98.38 121 MET A N 1
ATOM 954 C CA . MET A 1 121 ? -16.879 5.347 15.697 1.00 98.38 121 MET A CA 1
ATOM 955 C C . MET A 1 121 ? -17.868 6.469 15.365 1.00 98.38 121 MET A C 1
ATOM 957 O O . MET A 1 121 ? -17.750 7.116 14.327 1.00 98.38 121 MET A O 1
ATOM 961 N N . VAL A 1 122 ? -18.850 6.702 16.237 1.00 98.56 122 VAL A N 1
ATOM 962 C CA . VAL A 1 122 ? -19.882 7.729 16.042 1.00 98.56 122 VAL A CA 1
ATOM 963 C C . VAL A 1 122 ? -19.273 9.126 16.149 1.00 98.56 122 VAL A C 1
ATOM 965 O O . VAL A 1 122 ? -19.533 9.975 15.295 1.00 98.56 122 VAL A O 1
ATOM 968 N N . THR A 1 123 ? -18.412 9.354 17.147 1.00 98.56 123 THR A N 1
ATOM 969 C CA . THR A 1 123 ? -17.703 10.631 17.320 1.00 98.56 123 THR A CA 1
ATOM 970 C C . THR A 1 123 ? -16.761 10.885 16.148 1.00 98.56 123 THR A C 1
ATOM 972 O O . THR A 1 123 ? -16.819 11.956 15.542 1.00 98.56 123 THR A O 1
ATOM 975 N N . ALA A 1 124 ? -15.969 9.880 15.762 1.00 98.50 124 ALA A N 1
ATOM 976 C CA . ALA A 1 124 ? -15.104 9.948 14.587 1.00 98.50 124 ALA A CA 1
ATOM 977 C C . ALA A 1 124 ? -15.893 10.273 13.308 1.00 98.50 124 ALA A C 1
ATOM 979 O O . ALA A 1 124 ? -15.529 11.171 12.548 1.00 98.50 124 ALA A O 1
ATOM 980 N N . ASN A 1 125 ? -17.005 9.570 13.073 1.00 98.62 125 ASN A N 1
ATOM 981 C CA . ASN A 1 125 ? -17.847 9.789 11.905 1.00 98.62 125 ASN A CA 1
ATOM 982 C C . ASN A 1 125 ? -18.402 11.217 11.865 1.00 98.62 125 ASN A C 1
ATOM 984 O O . ASN A 1 125 ? -18.330 11.869 10.823 1.00 98.62 125 ASN A O 1
ATOM 988 N N . ARG A 1 126 ? -18.919 11.719 12.991 1.00 98.56 126 ARG A N 1
ATOM 989 C CA . ARG A 1 126 ? -19.437 13.085 13.087 1.00 98.56 126 ARG A CA 1
ATOM 990 C C . ARG A 1 126 ? -18.347 14.115 12.805 1.00 98.56 126 ARG A C 1
ATOM 992 O O . ARG A 1 126 ? -18.583 15.012 12.000 1.00 98.56 126 ARG A O 1
ATOM 999 N N . PHE A 1 127 ? -17.172 13.958 13.416 1.00 98.56 127 PHE A N 1
ATOM 1000 C CA . PHE A 1 127 ? -16.027 14.842 13.201 1.00 98.56 127 PHE A CA 1
ATOM 1001 C C . PHE A 1 127 ? -15.677 14.938 11.710 1.00 98.56 127 PHE A C 1
ATOM 1003 O O . PHE A 1 127 ? -15.732 16.020 11.126 1.00 98.56 127 PHE A O 1
ATOM 1010 N N . TRP A 1 128 ? -15.427 13.807 11.045 1.00 98.44 128 TRP A N 1
ATOM 1011 C CA . TRP A 1 128 ? -15.069 13.808 9.623 1.00 98.44 128 TRP A CA 1
ATOM 1012 C C . TRP A 1 128 ? -16.215 14.255 8.710 1.00 98.44 128 TRP A C 1
ATOM 1014 O O . TRP A 1 128 ? -15.973 14.955 7.731 1.00 98.44 128 TRP A O 1
ATOM 1024 N N . SER A 1 129 ? -17.468 13.949 9.052 1.00 98.25 129 SER A N 1
ATOM 1025 C CA . SER A 1 129 ? -18.629 14.432 8.292 1.00 98.25 129 SER A CA 1
ATOM 1026 C C . SER A 1 129 ? -18.765 15.955 8.365 1.00 98.25 129 SER A C 1
ATOM 1028 O O . SER A 1 129 ? -19.213 16.585 7.410 1.00 98.25 129 SER A O 1
ATOM 1030 N N . GLN A 1 130 ? -18.362 16.576 9.474 1.00 98.38 130 GLN A N 1
ATOM 1031 C CA . GLN A 1 130 ? -18.367 18.031 9.615 1.00 98.38 130 GLN A CA 1
ATOM 1032 C C . GLN A 1 130 ? -17.169 18.681 8.908 1.00 98.38 130 GLN A C 1
ATOM 1034 O O . GLN A 1 130 ? -17.363 19.672 8.203 1.00 98.38 130 GLN A O 1
ATOM 1039 N N . ILE A 1 131 ? -15.965 18.115 9.050 1.00 98.06 131 ILE A N 1
ATOM 1040 C CA . ILE A 1 131 ? -14.723 18.690 8.504 1.00 98.06 131 ILE A CA 1
ATOM 1041 C C . ILE A 1 131 ? -14.550 18.402 7.003 1.00 98.06 131 ILE A C 1
ATOM 1043 O O . ILE A 1 131 ? -14.277 19.315 6.230 1.00 98.06 131 ILE A O 1
ATOM 1047 N N . PHE A 1 132 ? -14.732 17.152 6.573 1.00 97.06 132 PHE A N 1
ATOM 1048 C CA . PHE A 1 132 ? -14.494 16.682 5.198 1.00 97.06 132 PHE A CA 1
ATOM 1049 C C . PHE A 1 132 ? -15.774 16.382 4.407 1.00 97.06 132 PHE A C 1
ATOM 1051 O O . PHE A 1 132 ? -15.693 15.950 3.260 1.00 97.06 132 PHE A O 1
ATOM 1058 N N . ARG A 1 133 ? -16.962 16.606 4.992 1.00 97.31 133 ARG A N 1
ATOM 1059 C CA . ARG A 1 133 ? -18.290 16.337 4.385 1.00 97.31 133 ARG A CA 1
ATOM 1060 C C . ARG A 1 133 ? -18.591 14.868 4.080 1.00 97.31 133 ARG A C 1
ATOM 1062 O O . ARG A 1 133 ? -19.699 14.549 3.661 1.00 97.31 133 ARG A O 1
ATOM 1069 N N . VAL A 1 134 ? -17.647 13.973 4.343 1.00 96.62 134 VAL A N 1
ATOM 1070 C CA . VAL A 1 134 ? -17.785 12.528 4.203 1.00 96.62 134 VAL A CA 1
ATOM 1071 C C . VAL A 1 134 ? -17.015 11.848 5.324 1.00 96.62 134 VAL A C 1
ATOM 1073 O O . VAL A 1 134 ? -15.963 12.322 5.753 1.00 96.62 134 VAL A O 1
ATOM 1076 N N . ALA A 1 135 ? -17.531 10.719 5.793 1.00 97.62 135 ALA A N 1
ATOM 1077 C CA . ALA A 1 135 ? -16.858 9.900 6.781 1.00 97.62 135 ALA A CA 1
ATOM 1078 C C . ALA A 1 135 ? -17.182 8.425 6.576 1.00 97.62 135 ALA A C 1
ATOM 1080 O O . ALA A 1 135 ? -18.274 8.057 6.139 1.00 97.62 135 ALA A O 1
ATOM 1081 N N . PHE A 1 136 ? -16.244 7.563 6.959 1.00 98.38 136 PHE A N 1
ATOM 1082 C CA . PHE A 1 136 ? -16.544 6.147 7.106 1.00 98.38 136 PHE A CA 1
ATOM 1083 C C . PHE A 1 136 ? -17.571 5.956 8.223 1.00 98.38 136 PHE A C 1
ATOM 1085 O O . PHE A 1 136 ? -17.473 6.583 9.272 1.00 98.38 136 PHE A O 1
ATOM 1092 N N . SER A 1 137 ? -18.543 5.073 8.010 1.00 97.75 137 SER A N 1
ATOM 1093 C CA . SER A 1 137 ? -19.519 4.640 9.024 1.00 97.75 137 SER A CA 1
ATOM 1094 C C . SER A 1 137 ? -19.450 3.134 9.300 1.00 97.75 137 SER A C 1
ATOM 1096 O O . SER A 1 137 ? -20.024 2.645 10.266 1.00 97.75 137 SER A O 1
ATOM 1098 N N . ASN A 1 138 ? -18.707 2.386 8.478 1.00 98.50 138 ASN A N 1
ATOM 1099 C CA . ASN A 1 138 ? -18.538 0.943 8.593 1.00 98.50 138 ASN A CA 1
ATOM 1100 C C . ASN A 1 138 ? -17.050 0.597 8.751 1.00 98.50 138 ASN A C 1
ATOM 1102 O O . ASN A 1 138 ? -16.261 0.769 7.818 1.00 98.50 138 ASN A O 1
ATOM 1106 N N . LYS A 1 139 ? -16.673 0.063 9.922 1.00 98.38 139 LYS A N 1
ATOM 1107 C CA . LYS A 1 139 ? -15.280 -0.300 10.230 1.00 98.38 139 LYS A CA 1
ATOM 1108 C C . LYS A 1 139 ? -14.722 -1.363 9.281 1.00 98.38 139 LYS A C 1
ATOM 1110 O O . LYS A 1 139 ? -13.557 -1.281 8.906 1.00 98.38 139 LYS A O 1
ATOM 1115 N N . ARG A 1 140 ? -15.527 -2.339 8.842 1.00 98.50 140 ARG A N 1
ATOM 1116 C CA . ARG A 1 140 ? -15.064 -3.390 7.914 1.00 98.50 140 ARG A CA 1
ATOM 1117 C C . ARG A 1 140 ? -14.720 -2.810 6.543 1.00 98.50 140 ARG A C 1
ATOM 1119 O O . ARG A 1 140 ? -13.695 -3.181 5.977 1.00 98.50 140 ARG A O 1
ATOM 1126 N N . TRP A 1 141 ? -15.546 -1.892 6.036 1.00 98.62 141 TRP A N 1
ATOM 1127 C CA . TRP A 1 141 ? -15.267 -1.184 4.784 1.00 98.62 141 TRP A CA 1
ATOM 1128 C C . TRP A 1 141 ? -14.008 -0.322 4.894 1.00 98.62 141 TRP A C 1
ATOM 1130 O O . TRP A 1 141 ? -13.149 -0.414 4.024 1.00 98.62 141 TRP A O 1
ATOM 1140 N N . LEU A 1 142 ? -13.856 0.435 5.988 1.00 98.56 142 LEU A N 1
ATOM 1141 C CA . LEU A 1 142 ? -12.663 1.248 6.244 1.00 98.56 142 LEU A CA 1
ATOM 1142 C C . LEU A 1 142 ? -11.379 0.411 6.137 1.00 98.56 142 LEU A C 1
ATOM 1144 O O . LEU A 1 142 ? -10.488 0.746 5.361 1.00 98.56 142 LEU A O 1
ATOM 1148 N N . HIS A 1 143 ? -11.307 -0.721 6.842 1.00 98.75 143 HIS A N 1
ATOM 1149 C CA . HIS A 1 143 ? -10.101 -1.556 6.844 1.00 98.75 143 HIS A CA 1
ATOM 1150 C C . HIS A 1 143 ? -9.872 -2.266 5.503 1.00 98.75 143 HIS A C 1
ATOM 1152 O O . HIS A 1 143 ? -8.730 -2.433 5.077 1.00 98.75 143 HIS A O 1
ATOM 1158 N N . PHE A 1 144 ? -10.940 -2.659 4.800 1.00 98.75 144 PHE A N 1
ATOM 1159 C CA . PHE A 1 144 ? -10.805 -3.176 3.438 1.00 98.75 144 PHE A CA 1
ATOM 1160 C C . PHE A 1 144 ? -10.262 -2.106 2.482 1.00 98.75 144 PHE A C 1
ATOM 1162 O O . PHE A 1 144 ? -9.382 -2.399 1.676 1.00 98.75 144 PHE A O 1
ATOM 1169 N N . PHE A 1 145 ? -10.730 -0.862 2.593 1.00 98.69 145 PHE A N 1
ATOM 1170 C CA . PHE A 1 145 ? -10.257 0.248 1.772 1.00 98.69 145 PHE A CA 1
ATOM 1171 C C . PHE A 1 145 ? -8.775 0.564 2.029 1.00 98.69 145 PHE A C 1
ATOM 1173 O O . PHE A 1 145 ? -8.017 0.767 1.081 1.00 98.69 145 PHE A O 1
ATOM 1180 N N . MET A 1 146 ? -8.332 0.500 3.291 1.00 98.69 146 MET A N 1
ATOM 1181 C CA . MET A 1 146 ? -6.915 0.630 3.661 1.00 98.69 146 MET A CA 1
ATOM 1182 C C . MET A 1 146 ? -6.025 -0.462 3.053 1.00 98.69 146 MET A C 1
ATOM 1184 O O . MET A 1 146 ? -4.860 -0.203 2.770 1.00 98.69 146 MET A O 1
ATOM 1188 N N . LEU A 1 147 ? -6.555 -1.667 2.816 1.00 98.75 147 LEU A N 1
ATOM 1189 C CA . LEU A 1 147 ? -5.863 -2.702 2.041 1.00 98.75 147 LEU A CA 1
ATOM 1190 C C . LEU A 1 147 ? -5.894 -2.375 0.545 1.00 98.75 147 LEU A C 1
ATOM 1192 O O . LEU A 1 147 ? -4.872 -2.461 -0.131 1.00 98.75 147 LEU A O 1
ATOM 1196 N N . PHE A 1 148 ? -7.064 -2.007 0.025 1.00 98.81 148 PHE A N 1
ATOM 1197 C CA . PHE A 1 148 ? -7.301 -1.813 -1.402 1.00 98.81 148 PHE A CA 1
ATOM 1198 C C . PHE A 1 148 ? -6.417 -0.719 -2.012 1.00 98.81 148 PHE A C 1
ATOM 1200 O O . PHE A 1 148 ? -5.793 -0.954 -3.043 1.00 98.81 148 PHE A O 1
ATOM 1207 N N . VAL A 1 149 ? -6.332 0.457 -1.386 1.00 98.75 149 VAL A N 1
ATOM 1208 C CA . VAL A 1 149 ? -5.627 1.626 -1.947 1.00 98.75 149 VAL A CA 1
ATOM 1209 C C . VAL A 1 149 ? -4.143 1.351 -2.260 1.00 98.75 149 VAL A C 1
ATOM 1211 O O . VAL A 1 149 ? -3.758 1.486 -3.427 1.00 98.75 149 VAL A O 1
ATOM 1214 N N . PRO A 1 150 ? -3.296 0.922 -1.301 1.00 98.62 150 PRO A N 1
ATOM 1215 C CA . PRO A 1 150 ? -1.894 0.618 -1.591 1.00 98.62 150 PRO A CA 1
ATOM 1216 C C . PRO A 1 150 ? -1.729 -0.573 -2.535 1.00 98.62 150 PRO A C 1
ATOM 1218 O O . PRO A 1 150 ? -0.871 -0.540 -3.416 1.00 98.62 150 PRO A O 1
ATOM 1221 N N . VAL A 1 151 ? -2.536 -1.628 -2.362 1.00 98.81 151 VAL A N 1
ATOM 1222 C CA . VAL A 1 151 ? -2.413 -2.854 -3.163 1.00 98.81 151 VAL A CA 1
ATOM 1223 C C . VAL A 1 151 ? -2.697 -2.550 -4.629 1.00 98.81 151 VAL A C 1
ATOM 1225 O O . VAL A 1 151 ? -1.872 -2.857 -5.487 1.00 98.81 151 VAL A O 1
ATOM 1228 N N . THR A 1 152 ? -3.813 -1.881 -4.915 1.00 98.81 152 THR A N 1
ATOM 1229 C CA . THR A 1 152 ? -4.182 -1.480 -6.274 1.00 98.81 152 THR A CA 1
ATOM 1230 C C . THR A 1 152 ? -3.150 -0.524 -6.863 1.00 98.81 152 THR A C 1
ATOM 1232 O O . THR A 1 152 ? -2.715 -0.739 -7.990 1.00 98.81 152 THR A O 1
ATOM 1235 N N . GLY A 1 153 ? -2.681 0.478 -6.109 1.00 98.50 153 GLY A N 1
ATOM 1236 C CA . GLY A 1 153 ? -1.662 1.415 -6.597 1.00 98.50 153 GLY A CA 1
ATOM 1237 C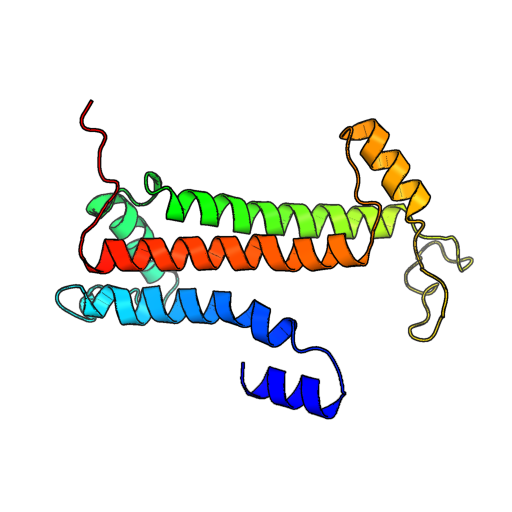 C . GLY A 1 153 ? -0.363 0.729 -7.035 1.00 98.50 153 GLY A C 1
ATOM 1238 O O . GLY A 1 153 ? 0.172 1.017 -8.106 1.00 98.50 153 GLY A O 1
ATOM 1239 N N . LEU A 1 154 ? 0.137 -0.220 -6.242 1.00 98.69 154 LEU A N 1
ATOM 1240 C CA . LEU A 1 154 ? 1.336 -0.985 -6.594 1.00 98.69 154 LEU A CA 1
ATOM 1241 C C . LEU A 1 154 ? 1.106 -1.908 -7.802 1.00 98.69 154 LEU A C 1
ATOM 1243 O O . LEU A 1 154 ? 1.978 -1.990 -8.669 1.00 98.69 154 LEU A O 1
ATOM 1247 N N . TRP A 1 155 ? -0.066 -2.542 -7.902 1.00 98.75 155 TRP A N 1
ATOM 1248 C CA . TRP A 1 155 ? -0.448 -3.332 -9.078 1.00 98.75 155 TRP A CA 1
ATOM 1249 C C . TRP A 1 155 ? -0.506 -2.486 -10.353 1.00 98.75 155 TRP A C 1
ATOM 1251 O O . TRP A 1 155 ? 0.018 -2.910 -11.382 1.00 98.75 155 TRP A O 1
ATOM 1261 N N . MET A 1 156 ? -1.060 -1.272 -10.285 1.00 98.56 156 MET A N 1
ATOM 1262 C CA . MET A 1 156 ? -1.068 -0.353 -11.426 1.00 98.56 156 MET A CA 1
ATOM 1263 C C . MET A 1 156 ? 0.355 -0.018 -11.880 1.00 98.56 156 MET A C 1
ATOM 1265 O O . MET A 1 156 ? 0.642 -0.128 -13.068 1.00 98.56 156 MET A O 1
ATOM 1269 N N . SER A 1 157 ? 1.281 0.276 -10.957 1.00 97.69 157 SER A N 1
ATOM 1270 C CA . SER A 1 157 ? 2.694 0.481 -11.322 1.00 97.69 157 SER A CA 1
ATOM 1271 C C . SER A 1 157 ? 3.283 -0.704 -12.072 1.00 97.69 157 SER A C 1
ATOM 1273 O O . SER A 1 157 ? 3.992 -0.514 -13.056 1.00 97.69 157 SER A O 1
ATOM 1275 N N . ALA A 1 158 ? 3.047 -1.912 -11.558 1.00 97.81 158 ALA A N 1
ATOM 1276 C CA . ALA A 1 158 ? 3.576 -3.144 -12.119 1.00 97.81 158 ALA A CA 1
ATOM 1277 C C . ALA A 1 158 ? 3.100 -3.341 -13.565 1.00 97.81 158 ALA A C 1
ATOM 1279 O O . ALA A 1 158 ? 3.912 -3.651 -14.433 1.00 97.81 158 ALA A O 1
ATOM 1280 N N . LEU A 1 159 ? 1.820 -3.067 -13.840 1.00 97.25 159 LEU A N 1
ATOM 1281 C CA . LEU A 1 159 ? 1.265 -3.114 -15.194 1.00 97.25 159 LEU A CA 1
ATOM 1282 C C . LEU A 1 159 ? 1.943 -2.113 -16.136 1.00 97.25 159 LEU A C 1
ATOM 1284 O O . LEU A 1 159 ? 2.307 -2.477 -17.250 1.00 97.25 159 LEU A O 1
ATOM 1288 N N . GLY A 1 160 ? 2.181 -0.875 -15.697 1.00 97.69 160 GLY A N 1
ATOM 1289 C CA . GLY A 1 160 ? 2.875 0.096 -16.546 1.00 97.69 160 GLY A CA 1
ATOM 1290 C C . GLY A 1 160 ? 4.329 -0.295 -16.849 1.00 97.69 160 GLY A C 1
ATOM 1291 O O . GLY A 1 160 ? 4.805 -0.056 -17.958 1.00 97.69 160 GLY A O 1
ATOM 1292 N N . VAL A 1 161 ? 5.012 -0.978 -15.922 1.00 98.25 161 VAL A N 1
ATOM 1293 C CA . VAL A 1 161 ? 6.368 -1.517 -16.144 1.00 98.25 161 VAL A CA 1
ATOM 1294 C C . VAL A 1 161 ? 6.386 -2.612 -17.220 1.00 98.25 161 VAL A C 1
ATOM 1296 O O . VAL A 1 161 ? 7.364 -2.699 -17.960 1.00 98.25 161 VAL A O 1
ATOM 1299 N N . VAL A 1 162 ? 5.308 -3.393 -17.385 1.00 97.00 162 VAL A N 1
ATOM 1300 C CA . VAL A 1 162 ? 5.177 -4.344 -18.512 1.00 97.00 162 VAL A CA 1
ATOM 1301 C C . VAL A 1 162 ? 5.246 -3.617 -19.852 1.00 97.00 162 VAL A C 1
ATOM 1303 O O . VAL A 1 162 ? 5.966 -4.051 -20.746 1.00 97.00 162 VAL A O 1
ATOM 1306 N N . GLY A 1 163 ? 4.542 -2.489 -19.987 1.00 97.69 163 GLY A N 1
ATOM 1307 C CA . GLY A 1 163 ? 4.611 -1.663 -21.195 1.00 97.69 163 GLY A CA 1
ATOM 1308 C C . GLY A 1 163 ? 6.030 -1.152 -21.448 1.00 97.69 163 GLY A C 1
ATOM 1309 O O . GLY A 1 163 ? 6.548 -1.274 -22.558 1.00 97.69 163 GLY A O 1
ATOM 1310 N N . LEU A 1 164 ? 6.706 -0.678 -20.397 1.00 98.44 164 LEU A N 1
ATOM 1311 C CA . LEU A 1 164 ? 8.091 -0.217 -20.503 1.00 98.44 164 LEU A CA 1
ATOM 1312 C C . LEU A 1 164 ? 9.074 -1.326 -20.883 1.00 98.44 164 LEU A C 1
ATOM 1314 O O . LEU A 1 164 ? 10.031 -1.038 -21.594 1.00 98.44 164 LEU A O 1
ATOM 1318 N N . ALA A 1 165 ? 8.828 -2.577 -20.481 1.00 98.44 165 ALA A N 1
ATOM 1319 C CA . ALA A 1 165 ? 9.614 -3.730 -20.922 1.00 98.44 165 ALA A CA 1
ATOM 1320 C C . ALA A 1 165 ? 9.631 -3.853 -22.455 1.00 98.44 165 ALA A C 1
ATOM 1322 O O . ALA A 1 165 ? 10.633 -4.254 -23.026 1.00 98.44 165 ALA A O 1
ATOM 1323 N N . LEU A 1 166 ? 8.543 -3.448 -23.115 1.00 98.19 166 LEU A N 1
ATOM 1324 C CA . LEU A 1 166 ? 8.379 -3.468 -24.571 1.00 98.19 166 LEU A CA 1
ATOM 1325 C C . LEU A 1 166 ? 8.591 -2.093 -25.218 1.00 98.19 166 LEU A C 1
ATOM 1327 O O . LEU A 1 166 ? 8.269 -1.902 -26.387 1.00 98.19 166 LEU A O 1
ATOM 1331 N N . ASN A 1 167 ? 9.085 -1.108 -24.464 1.00 98.12 167 ASN A N 1
ATOM 1332 C CA . ASN A 1 167 ? 9.179 0.288 -24.889 1.00 98.12 167 ASN A CA 1
ATOM 1333 C C . ASN A 1 167 ? 7.838 0.939 -25.299 1.00 98.12 167 ASN A C 1
ATOM 1335 O O . ASN A 1 167 ? 7.848 1.999 -25.921 1.00 98.12 167 ASN A O 1
ATOM 1339 N N . LEU A 1 168 ? 6.699 0.379 -24.878 1.00 98.25 168 LEU A N 1
ATOM 1340 C CA . LEU A 1 168 ? 5.370 0.982 -25.006 1.00 98.25 168 LEU A CA 1
ATOM 1341 C C . LEU A 1 168 ? 5.182 2.038 -23.911 1.00 98.25 168 LEU A C 1
ATOM 1343 O O . LEU A 1 168 ? 4.832 1.736 -22.768 1.00 98.25 168 LEU A O 1
ATOM 1347 N N . ARG A 1 169 ? 5.484 3.288 -24.262 1.00 97.88 169 ARG A N 1
ATOM 1348 C CA . ARG A 1 169 ? 5.581 4.425 -23.337 1.00 97.88 169 ARG A CA 1
ATOM 1349 C C . ARG A 1 169 ? 4.421 5.393 -23.555 1.00 97.88 169 ARG A C 1
ATOM 1351 O O . ARG A 1 169 ? 3.975 5.586 -24.679 1.00 97.88 169 ARG A O 1
ATOM 1358 N N . ALA A 1 170 ? 4.021 6.078 -22.490 1.00 96.94 170 ALA A N 1
ATOM 1359 C CA . ALA A 1 170 ? 3.329 7.361 -22.595 1.00 96.94 170 ALA A CA 1
ATOM 1360 C C . ALA A 1 170 ? 4.408 8.454 -22.634 1.00 96.94 170 ALA A C 1
ATOM 1362 O O . ALA A 1 170 ? 4.701 9.067 -21.610 1.00 96.94 170 ALA A O 1
ATOM 1363 N N . TYR A 1 171 ? 5.113 8.563 -23.763 1.00 97.50 171 TYR A N 1
ATOM 1364 C CA . TYR A 1 171 ? 6.311 9.401 -23.852 1.00 97.50 171 TYR A CA 1
ATOM 1365 C C . TYR A 1 171 ? 5.975 10.870 -24.135 1.00 97.50 171 TYR A C 1
ATOM 1367 O O . TYR A 1 171 ? 6.594 11.759 -23.551 1.00 97.50 171 TYR A O 1
ATOM 1375 N N . ASP A 1 172 ? 4.980 11.110 -24.984 1.00 96.38 172 ASP A N 1
ATOM 1376 C CA . ASP A 1 172 ? 4.569 12.414 -25.493 1.00 96.38 172 ASP A CA 1
ATOM 1377 C C . ASP A 1 172 ? 3.044 12.501 -25.701 1.00 96.38 172 ASP A C 1
ATOM 1379 O O . ASP A 1 172 ? 2.308 11.518 -25.581 1.00 96.38 172 ASP A O 1
ATOM 1383 N N . PHE A 1 173 ? 2.569 13.715 -25.986 1.00 97.56 173 PHE A N 1
ATOM 1384 C CA . PHE A 1 173 ? 1.228 13.973 -26.502 1.00 97.56 173 PHE A CA 1
ATOM 1385 C C . PHE A 1 173 ? 1.359 14.401 -27.965 1.00 97.56 173 PHE A C 1
ATOM 1387 O O . PHE A 1 173 ? 2.163 15.275 -28.273 1.00 97.56 173 PHE A O 1
ATOM 1394 N N . VAL A 1 174 ? 0.588 13.774 -28.857 1.00 97.12 174 VAL A N 1
ATOM 1395 C CA . VAL A 1 174 ? 0.666 14.017 -30.312 1.00 97.12 174 VAL A CA 1
ATOM 1396 C C . VAL A 1 174 ? -0.010 15.330 -30.729 1.00 97.12 174 VAL A C 1
ATOM 1398 O O . VAL A 1 174 ? 0.371 15.914 -31.740 1.00 97.12 174 VAL A O 1
ATOM 1401 N N . SER A 1 175 ? -1.040 15.743 -29.986 1.00 93.69 175 SER A N 1
ATOM 1402 C CA . SER A 1 175 ? -1.874 16.926 -30.252 1.00 93.69 175 SER A CA 1
ATOM 1403 C C . SER A 1 175 ? -1.136 18.246 -30.101 1.00 93.69 175 SER A C 1
ATOM 1405 O O . SER A 1 175 ? -0.377 18.342 -29.109 1.00 93.69 175 SER A O 1
#

pLDDT: mean 98.23, std 0.69, range [93.69, 98.81]

InterPro domains:
  IPR000484 Photosynthetic reaction centre, L/M [PF00124] (1-165)
  IPR036854 Photosystem II protein D1/D2 superfamily [G3DSA:1.20.85.10] (16-171)
  IPR036854 Photosystem II protein D1/D2 superfamily [SSF81483] (1-174)
  IPR055266 Photosystem II protein D1/D2 [PTHR33149] (1-174)

Secondary structure (DSSP, 8-state):
-HHHHHHHHHTT---HHHHHTHHHHHHHHIIIIIHHHHTT-GGGSPPSSHHHHHHHHHHHHHHH-GGG-HHHHHHHHHHHHHHHHHHHHHHHHHTTB---SS-SSGGGG--TT-SS-SB-HHHHHHHHHHHTS-----HHHHHHHHHHHHHHHHHHHHHHHHHHHTT--------